Protein AF-H5THD5-F1 (afdb_monomer_lite)

Organism: Gordonia otitidis (strain DSM 44809 / CCUG 52243 / JCM 12355 / NBRC 100426 / IFM 10032) (NCBI:txid1108044)

Foldseek 3Di:
DDDDDPPPDDPPVPQPQPQDPDDDPPDDQDDPFKHKGKGKDAQPQDPVNVVVVVVCCVVPVVWDFDDWDADPNNMIITMIMHTDDPPPPPDDDPDDDDPDDD

Sequence (102 aa):
MSVPGHHRLPQHHRTSARIGARYPRGWEVSSEDYESMLIKLPPDVTRVTASMRLSLEAEFGGWELSRVRLYSDGTRKVLLRRKKPPRRRGGDHLADGSAQAC

Structure (mmCIF, N/CA/C/O backbone):
data_AF-H5THD5-F1
#
_entry.id   AF-H5THD5-F1
#
loop_
_atom_site.group_PDB
_atom_site.id
_atom_site.type_symbol
_atom_site.label_atom_id
_atom_site.label_alt_id
_atom_site.label_comp_id
_atom_site.label_asym_id
_atom_site.label_entity_id
_atom_site.label_seq_id
_atom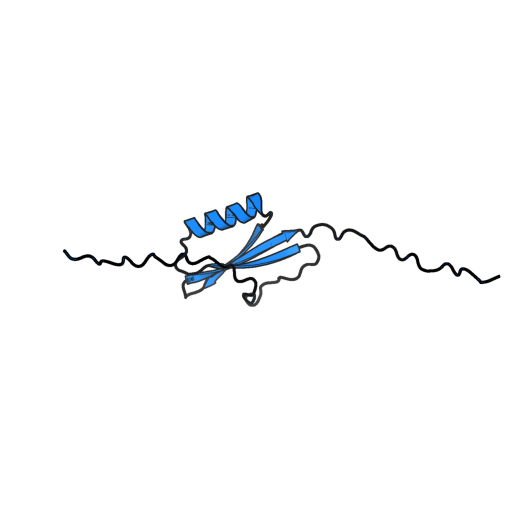_site.pdbx_PDB_ins_code
_atom_site.Cartn_x
_atom_site.Cartn_y
_atom_site.Cartn_z
_atom_site.occupancy
_atom_site.B_iso_or_equiv
_atom_site.auth_seq_id
_atom_site.auth_comp_id
_atom_site.auth_asym_id
_atom_site.auth_atom_id
_atom_site.pdbx_PDB_model_num
ATOM 1 N N . MET A 1 1 ? 7.578 -18.927 46.216 1.00 45.84 1 MET A N 1
ATOM 2 C CA . MET A 1 1 ? 8.430 -18.673 45.035 1.00 45.84 1 MET A CA 1
ATOM 3 C C . MET A 1 1 ? 7.639 -19.098 43.801 1.00 45.84 1 MET A C 1
ATOM 5 O O . MET A 1 1 ? 7.639 -20.277 43.484 1.00 45.84 1 MET A O 1
ATOM 9 N N . SER A 1 2 ? 6.885 -18.195 43.167 1.00 45.25 2 SER A N 1
ATOM 10 C CA . SER A 1 2 ? 6.088 -18.522 41.972 1.00 45.25 2 SER A CA 1
ATOM 11 C C . SER A 1 2 ? 6.265 -17.438 40.918 1.00 45.25 2 SER A C 1
ATOM 13 O O . SER A 1 2 ? 5.753 -16.334 41.055 1.00 45.25 2 SER A O 1
ATOM 15 N N . VAL A 1 3 ? 6.984 -17.781 39.859 1.00 67.12 3 VAL A N 1
ATOM 16 C CA . VAL A 1 3 ? 6.717 -17.282 38.504 1.00 67.12 3 VAL A CA 1
ATOM 17 C C . VAL A 1 3 ? 5.900 -18.394 37.839 1.00 67.12 3 VAL A C 1
ATOM 19 O O . VAL A 1 3 ? 6.255 -19.556 38.055 1.00 67.12 3 VAL A O 1
ATOM 22 N N . PRO A 1 4 ? 4.814 -18.108 3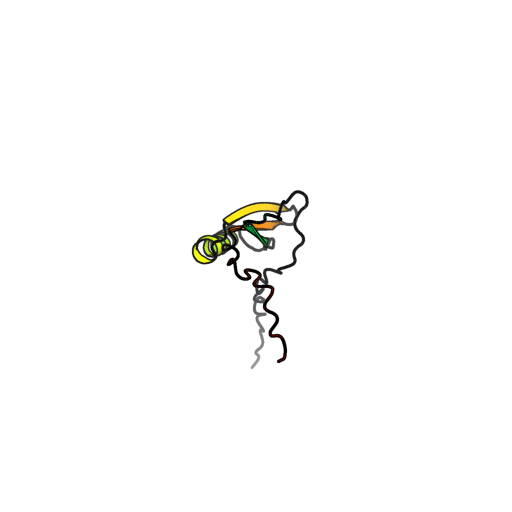7.090 1.00 52.31 4 PRO A N 1
ATOM 23 C CA . PRO A 1 4 ? 4.993 -17.517 35.763 1.00 52.31 4 PRO A CA 1
ATOM 24 C C . PRO A 1 4 ? 3.806 -16.678 35.238 1.00 52.31 4 PRO A C 1
ATOM 26 O O . PRO A 1 4 ? 2.649 -17.086 35.255 1.00 52.31 4 PRO A O 1
ATOM 29 N N . GLY A 1 5 ? 4.114 -15.539 34.626 1.00 54.12 5 GLY A N 1
ATOM 30 C CA . GLY A 1 5 ? 3.234 -14.897 33.653 1.00 54.12 5 GLY A CA 1
ATOM 31 C C . GLY A 1 5 ? 3.949 -14.879 32.313 1.00 54.12 5 GLY A C 1
ATOM 32 O O . GLY A 1 5 ? 4.696 -13.944 32.038 1.00 54.12 5 GLY A O 1
ATOM 33 N N . HIS A 1 6 ? 3.763 -15.910 31.485 1.00 52.56 6 HIS A N 1
ATOM 34 C CA . HIS A 1 6 ? 4.193 -15.855 30.089 1.00 52.56 6 HIS A CA 1
ATOM 35 C C . HIS A 1 6 ? 3.320 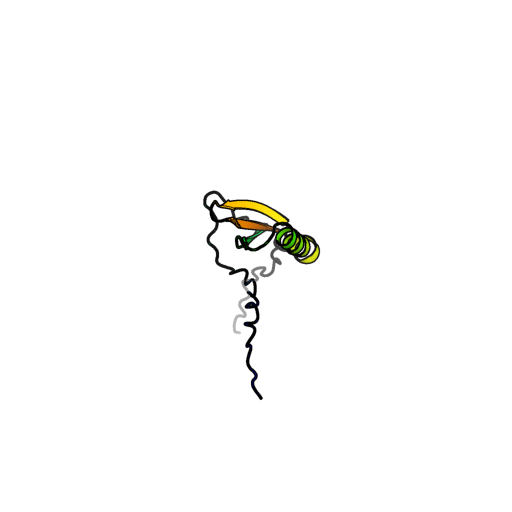-14.825 29.367 1.00 52.56 6 HIS A C 1
ATOM 37 O O . HIS A 1 6 ? 2.251 -15.148 28.848 1.00 52.56 6 HIS A O 1
ATOM 43 N N . HIS A 1 7 ? 3.773 -13.572 29.343 1.00 54.75 7 HIS A N 1
ATOM 44 C CA . HIS A 1 7 ? 3.300 -12.602 28.369 1.00 54.75 7 HIS A CA 1
ATOM 45 C C . HIS A 1 7 ? 3.566 -13.197 26.984 1.00 54.75 7 HIS A C 1
ATOM 47 O O . HIS A 1 7 ? 4.714 -13.313 26.551 1.00 54.75 7 HIS A O 1
ATOM 53 N N . ARG A 1 8 ? 2.493 -13.629 26.306 1.00 55.94 8 ARG A N 1
ATOM 54 C CA . ARG A 1 8 ? 2.527 -13.932 24.876 1.00 55.94 8 ARG A CA 1
ATOM 55 C C . ARG A 1 8 ? 3.057 -12.689 24.183 1.00 55.94 8 ARG A C 1
ATOM 57 O O . ARG A 1 8 ? 2.368 -11.673 24.124 1.00 55.94 8 ARG A O 1
ATOM 64 N N . LEU A 1 9 ? 4.272 -12.791 23.662 1.00 53.94 9 LEU A N 1
ATOM 65 C CA . LEU A 1 9 ? 4.783 -11.834 22.700 1.00 53.94 9 LEU A CA 1
ATOM 66 C C . LEU A 1 9 ? 3.736 -11.713 21.581 1.00 53.94 9 LEU A C 1
ATOM 68 O O . LEU A 1 9 ? 3.301 -12.752 21.063 1.00 53.94 9 LEU A O 1
ATOM 72 N N . PRO A 1 10 ? 3.291 -10.497 21.218 1.00 55.56 10 PRO A N 1
ATOM 73 C CA . PRO A 1 10 ? 2.505 -10.324 20.013 1.00 55.56 10 PRO A CA 1
ATOM 74 C C . PRO A 1 10 ? 3.345 -10.895 18.879 1.00 55.56 10 PRO A C 1
ATOM 76 O O . PRO A 1 10 ? 4.510 -10.532 18.701 1.00 55.56 10 PRO A O 1
ATOM 79 N N . GLN A 1 11 ? 2.774 -11.872 18.179 1.00 57.44 11 GLN A N 1
ATOM 80 C CA . GLN A 1 11 ? 3.409 -12.470 17.021 1.00 57.44 11 GLN A CA 1
ATOM 81 C C . GLN A 1 11 ? 3.823 -11.315 16.119 1.00 57.44 11 GLN A C 1
ATOM 83 O O . GLN A 1 11 ? 2.983 -10.539 15.670 1.00 57.44 11 GLN A O 1
ATOM 88 N N . HIS A 1 12 ? 5.125 -11.159 15.889 1.00 46.41 12 HIS A N 1
ATOM 89 C CA . HIS A 1 12 ? 5.599 -10.306 14.819 1.00 46.41 12 HIS A CA 1
ATOM 90 C C . HIS A 1 12 ? 5.040 -10.916 13.542 1.00 46.41 12 HIS A C 1
ATOM 92 O O . HIS A 1 12 ? 5.599 -11.861 12.984 1.00 46.41 12 HIS A O 1
ATOM 98 N N . HIS A 1 13 ? 3.888 -10.400 13.118 1.00 50.81 13 HIS A N 1
ATOM 99 C CA . HIS A 1 13 ? 3.310 -10.635 11.817 1.00 50.81 13 HIS A CA 1
ATOM 100 C C . HIS A 1 13 ? 4.308 -10.049 10.830 1.00 50.81 13 HIS A C 1
ATOM 102 O O . HIS A 1 13 ? 4.198 -8.895 10.409 1.00 50.81 13 HIS A O 1
ATOM 108 N N . ARG A 1 14 ? 5.334 -10.843 10.501 1.00 46.50 14 ARG A N 1
ATOM 109 C CA . ARG A 1 14 ? 6.179 -10.644 9.336 1.00 46.50 14 ARG A CA 1
ATOM 110 C C . ARG A 1 14 ? 5.185 -10.353 8.234 1.00 46.50 14 ARG A C 1
ATOM 112 O O . ARG A 1 14 ? 4.378 -11.215 7.885 1.00 46.50 14 ARG A O 1
ATOM 119 N N . THR A 1 15 ? 5.146 -9.100 7.789 1.00 50.19 15 THR A N 1
ATOM 120 C CA . THR A 1 15 ? 4.233 -8.684 6.737 1.00 50.19 15 THR A CA 1
ATOM 121 C C . THR A 1 15 ? 4.850 -9.248 5.476 1.00 50.19 15 THR A C 1
ATOM 123 O O . THR A 1 15 ? 5.529 -8.564 4.726 1.00 50.19 15 THR A O 1
ATOM 126 N N . SER A 1 16 ? 4.719 -10.560 5.304 1.00 49.62 16 SER A N 1
ATOM 127 C CA . SER A 1 16 ? 4.962 -11.211 4.044 1.00 49.62 16 SER A CA 1
ATOM 128 C C . SER A 1 16 ? 3.933 -10.589 3.121 1.00 49.62 16 SER A C 1
ATOM 130 O O . SER A 1 16 ? 2.760 -10.975 3.139 1.00 49.62 16 SER A O 1
ATOM 132 N N . ALA A 1 17 ? 4.363 -9.572 2.376 1.00 50.47 17 ALA A N 1
ATOM 133 C CA . ALA A 1 17 ? 3.820 -9.275 1.073 1.00 50.47 17 ALA A CA 1
ATOM 134 C C . ALA A 1 17 ? 3.839 -10.617 0.343 1.00 50.47 17 ALA A C 1
ATOM 136 O O . ALA A 1 17 ? 4.876 -11.066 -0.136 1.00 50.47 17 ALA A O 1
ATOM 137 N N . ARG A 1 18 ? 2.732 -11.362 0.423 1.00 52.56 18 ARG A N 1
ATOM 138 C CA . ARG A 1 18 ? 2.602 -12.627 -0.284 1.00 52.56 18 ARG A CA 1
ATOM 139 C C . ARG A 1 18 ? 2.536 -12.238 -1.748 1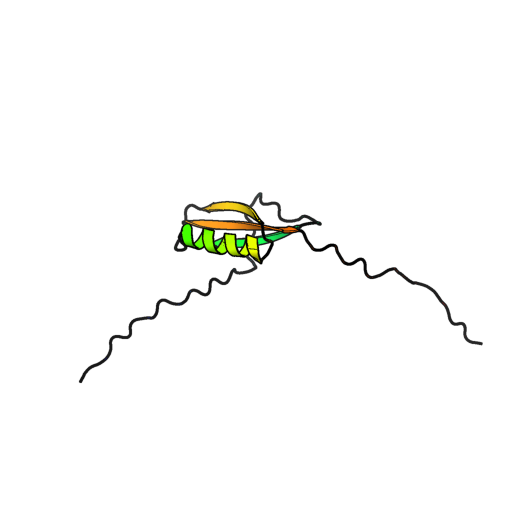.00 52.56 18 ARG A C 1
ATOM 141 O O . ARG A 1 18 ? 1.466 -11.895 -2.251 1.00 52.56 18 ARG A O 1
ATOM 148 N N . ILE A 1 19 ? 3.700 -12.212 -2.383 1.00 47.91 19 ILE A N 1
ATOM 149 C CA . ILE A 1 19 ? 3.861 -12.167 -3.827 1.00 47.91 19 ILE A CA 1
ATOM 150 C C . ILE A 1 19 ? 3.024 -13.349 -4.344 1.00 47.91 19 ILE A C 1
ATOM 152 O O . ILE A 1 19 ? 3.374 -14.500 -4.110 1.00 47.91 19 ILE A O 1
ATOM 156 N N . GLY A 1 20 ? 1.824 -13.071 -4.868 1.00 49.00 20 GLY A N 1
ATOM 157 C CA . GLY A 1 20 ? 0.824 -14.100 -5.204 1.00 49.00 20 GLY A CA 1
ATOM 158 C C . GLY A 1 20 ? -0.643 -13.748 -4.921 1.00 49.00 20 GLY A C 1
ATOM 159 O O . GLY A 1 20 ? -1.533 -14.543 -5.224 1.00 49.00 20 GLY A O 1
ATOM 160 N N . ALA A 1 21 ? -0.958 -12.574 -4.361 1.00 62.16 21 ALA A N 1
ATOM 161 C CA . ALA A 1 21 ? -2.350 -12.131 -4.298 1.00 62.16 21 ALA A CA 1
ATOM 162 C C . ALA A 1 21 ? -2.927 -11.960 -5.722 1.00 62.16 21 ALA A C 1
ATOM 164 O O . ALA A 1 21 ? -2.341 -11.291 -6.570 1.00 62.16 21 ALA A O 1
ATOM 165 N N . ARG A 1 22 ? -4.102 -12.547 -5.995 1.00 78.31 22 ARG A N 1
ATOM 166 C CA . ARG A 1 22 ? -4.799 -12.352 -7.277 1.00 78.31 22 ARG A CA 1
ATOM 167 C C . ARG A 1 22 ? -5.213 -10.885 -7.423 1.00 78.31 22 ARG A C 1
ATOM 169 O O . ARG A 1 22 ? -5.864 -10.327 -6.521 1.00 78.31 22 ARG A O 1
ATOM 176 N N . TYR A 1 23 ? -4.890 -10.297 -8.570 1.00 85.62 23 TYR A N 1
ATOM 177 C CA . TYR A 1 23 ? -5.336 -8.961 -8.946 1.00 85.62 23 TYR A CA 1
ATOM 178 C C . TYR A 1 23 ? -6.868 -8.852 -8.907 1.00 85.62 23 TYR A C 1
ATOM 180 O O . TYR A 1 23 ? -7.571 -9.773 -9.336 1.00 85.62 23 TYR A O 1
ATOM 188 N N . PRO A 1 24 ? -7.417 -7.767 -8.334 1.00 87.25 24 PRO A N 1
ATOM 189 C CA . PRO A 1 24 ? -8.836 -7.461 -8.436 1.00 87.25 24 PRO A CA 1
ATOM 190 C C . PRO A 1 24 ? -9.296 -7.386 -9.891 1.00 87.25 24 PRO A C 1
ATOM 192 O O . PRO A 1 24 ? -8.557 -6.953 -10.771 1.00 87.25 24 PRO A O 1
ATOM 195 N N . ARG A 1 25 ? -10.559 -7.743 -10.135 1.00 85.25 25 ARG A N 1
ATOM 196 C CA . ARG A 1 25 ? -11.170 -7.554 -11.455 1.00 85.25 25 ARG A CA 1
ATOM 197 C C . ARG A 1 25 ? -11.132 -6.073 -11.857 1.00 85.25 25 ARG A C 1
ATOM 199 O O . ARG A 1 25 ? -11.344 -5.194 -11.010 1.00 85.25 25 ARG A O 1
ATOM 206 N N . GLY A 1 26 ? -10.860 -5.835 -13.141 1.00 84.81 26 GLY A N 1
ATOM 207 C CA . GLY A 1 26 ? -10.722 -4.504 -13.740 1.00 84.81 26 GLY A CA 1
ATOM 208 C C . GLY A 1 26 ? -9.389 -3.809 -13.450 1.00 84.81 26 GLY A C 1
ATOM 209 O O . GLY A 1 26 ? -9.244 -2.626 -13.749 1.00 84.81 26 GLY A O 1
ATOM 210 N N . TRP A 1 27 ? -8.429 -4.491 -12.817 1.00 88.62 27 TRP A N 1
ATOM 211 C CA . TRP A 1 27 ? -7.066 -3.981 -12.689 1.00 88.62 27 TRP A CA 1
ATOM 212 C C . TRP A 1 27 ? -6.251 -4.493 -13.863 1.00 88.62 27 TRP A C 1
ATOM 214 O O . TRP A 1 27 ? -6.082 -5.699 -14.021 1.00 88.62 27 TRP A O 1
ATOM 224 N N . GLU A 1 28 ? -5.793 -3.563 -14.689 1.00 76.94 28 GLU A N 1
ATOM 225 C CA . GLU A 1 28 ? -4.878 -3.844 -15.781 1.00 76.94 28 GLU A CA 1
ATOM 226 C C . GLU A 1 28 ? -3.452 -3.798 -15.233 1.00 76.94 28 GLU A C 1
ATOM 228 O O . GLU A 1 28 ? -3.069 -2.869 -14.524 1.00 76.94 28 GLU A O 1
ATOM 233 N N . VAL A 1 29 ? -2.724 -4.881 -15.467 1.00 81.12 29 VAL A N 1
ATOM 234 C CA . VAL A 1 29 ? -1.459 -5.216 -14.789 1.00 81.12 29 VAL A CA 1
ATOM 235 C C . VAL A 1 29 ? -0.362 -5.494 -15.819 1.00 81.12 29 VAL A C 1
ATOM 237 O O . VAL A 1 29 ? 0.824 -5.462 -15.512 1.00 81.12 29 VAL A O 1
ATOM 240 N N . SER A 1 30 ? -0.758 -5.769 -17.062 1.00 71.25 30 SER A N 1
ATOM 241 C CA . SER A 1 30 ? 0.152 -6.123 -18.138 1.00 71.25 30 SER A CA 1
ATOM 242 C C . SER A 1 30 ? 0.481 -4.882 -18.952 1.00 71.25 30 SER A C 1
ATOM 244 O O . SER A 1 30 ? -0.331 -4.417 -19.744 1.00 71.25 30 SER A O 1
ATOM 246 N N . SER A 1 31 ? 1.685 -4.356 -18.766 1.00 79.38 31 SER A N 1
ATOM 247 C CA . SER A 1 31 ? 2.285 -3.390 -19.683 1.00 79.38 31 SER A CA 1
ATOM 248 C C . SER A 1 31 ? 3.715 -3.828 -19.977 1.00 79.38 31 SER A C 1
ATOM 250 O O . SER A 1 31 ? 4.419 -4.331 -19.095 1.00 79.38 31 SER A O 1
ATOM 252 N N . GLU A 1 32 ? 4.157 -3.670 -21.221 1.00 82.56 32 GLU A N 1
ATOM 253 C CA . GLU A 1 32 ? 5.502 -4.085 -21.630 1.00 82.56 32 GLU A CA 1
ATOM 254 C C . GLU A 1 32 ? 6.571 -3.254 -20.913 1.00 82.56 32 GLU A C 1
ATOM 256 O O . GLU A 1 32 ? 7.520 -3.824 -20.370 1.00 82.56 32 GLU A O 1
ATOM 261 N N . ASP A 1 33 ? 6.323 -1.953 -20.761 1.00 88.75 33 ASP A N 1
ATOM 262 C CA . ASP A 1 33 ? 7.253 -0.988 -20.168 1.00 88.75 33 ASP A CA 1
ATOM 263 C C . ASP A 1 33 ? 7.214 -0.904 -18.643 1.00 88.75 33 ASP A C 1
ATOM 265 O O . ASP A 1 33 ? 8.124 -0.338 -18.039 1.00 88.75 33 ASP A O 1
ATOM 269 N N . TYR A 1 34 ? 6.180 -1.450 -17.998 1.00 90.56 34 TYR A N 1
ATOM 270 C CA . TYR A 1 34 ? 5.991 -1.327 -16.553 1.00 90.56 34 TYR A CA 1
ATOM 271 C C . TYR A 1 34 ? 5.930 -2.688 -15.867 1.00 90.56 34 TYR A C 1
ATOM 273 O O . TYR A 1 34 ? 5.389 -3.668 -16.380 1.00 90.56 34 TYR A O 1
ATOM 281 N N . GLU A 1 35 ? 6.528 -2.749 -14.687 1.00 91.06 35 GLU A N 1
ATOM 282 C CA . GLU A 1 35 ? 6.371 -3.825 -13.723 1.00 91.06 35 GLU A CA 1
ATOM 283 C C . GLU A 1 35 ? 5.315 -3.413 -12.701 1.00 91.06 35 GLU A C 1
ATOM 285 O O . GLU A 1 35 ? 5.252 -2.254 -12.296 1.00 91.06 35 GLU A O 1
ATOM 290 N N . SER A 1 36 ? 4.492 -4.365 -12.275 1.00 91.62 36 SER A N 1
ATOM 291 C CA . SER A 1 36 ? 3.409 -4.138 -11.324 1.00 91.62 36 SER A CA 1
ATOM 292 C C . SER A 1 36 ? 3.479 -5.123 -10.163 1.00 91.62 36 SER A C 1
ATOM 294 O O . SER A 1 36 ? 3.660 -6.323 -10.379 1.00 91.62 36 SER A O 1
ATOM 296 N N . MET A 1 37 ? 3.246 -4.632 -8.949 1.00 91.31 37 MET A N 1
ATOM 297 C CA . MET A 1 37 ? 3.207 -5.431 -7.729 1.00 91.31 37 MET A CA 1
ATOM 298 C C . MET A 1 37 ? 1.897 -5.197 -6.979 1.00 91.31 37 MET A C 1
ATOM 300 O O . MET A 1 37 ? 1.473 -4.061 -6.771 1.00 91.31 37 MET A O 1
ATOM 304 N N . LEU A 1 38 ? 1.258 -6.280 -6.531 1.00 92.38 38 LEU A N 1
ATOM 305 C CA . LEU A 1 38 ? 0.083 -6.204 -5.669 1.00 92.38 38 LEU A CA 1
ATOM 306 C C . LEU A 1 38 ? 0.460 -6.379 -4.201 1.00 92.38 38 LEU A C 1
ATOM 308 O O . LEU A 1 38 ? 0.909 -7.449 -3.792 1.00 92.38 38 LEU A O 1
ATOM 312 N N . ILE A 1 39 ? 0.146 -5.374 -3.392 1.00 93.12 39 ILE A N 1
ATOM 313 C CA . ILE A 1 39 ? 0.233 -5.448 -1.936 1.00 93.12 39 ILE A CA 1
ATOM 314 C C . ILE A 1 39 ? -1.172 -5.628 -1.363 1.00 93.12 39 ILE A C 1
ATOM 316 O O . ILE A 1 39 ? -2.104 -4.895 -1.698 1.00 93.12 39 ILE A O 1
ATOM 320 N N . LYS A 1 40 ? -1.333 -6.609 -0.470 1.00 93.31 40 LYS A N 1
ATOM 321 C CA . LYS A 1 40 ? -2.527 -6.755 0.371 1.00 93.31 40 LYS A CA 1
ATOM 322 C C . LYS A 1 40 ? -2.203 -6.246 1.773 1.00 93.31 40 LYS A C 1
ATOM 324 O O . LYS A 1 40 ? -1.335 -6.802 2.439 1.00 93.31 40 LYS A O 1
ATOM 329 N N . LEU A 1 41 ? -2.930 -5.230 2.217 1.00 92.81 41 LEU A N 1
ATOM 330 C CA . LEU A 1 41 ? -2.868 -4.682 3.564 1.00 92.81 41 LEU A CA 1
ATOM 331 C C . LEU A 1 41 ? -4.037 -5.236 4.395 1.00 92.81 41 LEU A C 1
ATOM 333 O O . LEU A 1 41 ? -5.198 -5.054 4.010 1.00 92.81 41 LEU A O 1
ATOM 337 N N . PRO A 1 42 ? -3.747 -5.919 5.511 1.00 93.69 42 PRO A N 1
ATOM 338 C CA . PRO A 1 42 ? -4.748 -6.322 6.495 1.00 93.69 42 PRO A CA 1
ATOM 339 C C . PRO A 1 42 ? -5.524 -5.134 7.110 1.00 93.69 42 PRO A C 1
ATOM 341 O O . PRO A 1 42 ? -5.066 -3.987 7.022 1.00 93.69 42 PRO A O 1
ATOM 344 N N . PRO A 1 43 ? -6.700 -5.378 7.720 1.00 93.75 43 PRO A N 1
ATOM 345 C CA . PRO A 1 43 ? -7.508 -4.332 8.354 1.00 93.75 43 PRO A CA 1
ATOM 346 C C . PRO A 1 43 ? -6.852 -3.719 9.600 1.00 93.75 43 PRO A C 1
ATOM 348 O O . PRO A 1 43 ? -7.047 -2.536 9.858 1.00 93.75 43 PRO A O 1
ATOM 351 N N . ASP A 1 44 ? -6.032 -4.478 10.330 1.00 93.19 44 ASP A N 1
ATOM 352 C CA . ASP A 1 44 ? -5.306 -4.029 11.529 1.00 93.19 44 ASP A CA 1
ATOM 353 C C . ASP A 1 44 ? -4.167 -3.042 11.221 1.00 93.19 44 ASP A C 1
ATOM 355 O O . ASP A 1 44 ? -3.719 -2.295 12.093 1.00 93.19 44 ASP A O 1
ATOM 359 N N . VAL A 1 45 ? -3.713 -2.976 9.966 1.00 93.81 45 VAL A N 1
ATOM 360 C CA . VAL A 1 45 ? -2.682 -2.019 9.561 1.00 93.81 45 VAL A CA 1
ATOM 361 C C . VAL A 1 45 ? -3.289 -0.623 9.491 1.00 93.81 45 VAL A C 1
ATOM 363 O O . VAL A 1 45 ? -4.091 -0.315 8.610 1.00 93.81 45 VAL A O 1
ATOM 366 N N . THR A 1 46 ? -2.876 0.277 10.377 1.00 94.12 46 THR A N 1
ATOM 367 C CA . THR A 1 46 ? -3.391 1.653 10.358 1.00 94.12 46 THR A CA 1
ATOM 368 C C . THR A 1 46 ? -3.061 2.369 9.045 1.00 94.12 46 THR A C 1
ATOM 370 O O . THR A 1 46 ? -2.117 2.024 8.326 1.00 94.12 46 THR A O 1
ATOM 373 N N . ARG A 1 47 ? -3.831 3.413 8.722 1.00 91.88 47 ARG A N 1
ATOM 374 C CA . ARG A 1 47 ? -3.554 4.261 7.555 1.00 91.88 47 ARG A CA 1
ATOM 375 C C . ARG A 1 47 ? -2.158 4.886 7.623 1.00 91.88 47 ARG A C 1
ATOM 377 O O . ARG A 1 47 ? -1.473 4.883 6.613 1.00 91.88 47 ARG A O 1
ATOM 384 N N . VAL A 1 48 ? -1.729 5.357 8.796 1.00 96.38 48 VAL A N 1
ATOM 385 C CA . VAL A 1 48 ? -0.412 5.989 8.992 1.00 96.38 48 VAL A CA 1
ATOM 386 C C . VAL A 1 48 ? 0.716 4.999 8.705 1.00 96.38 48 VAL A C 1
ATOM 388 O O . VAL A 1 48 ? 1.604 5.291 7.909 1.00 96.38 48 VAL A O 1
ATOM 391 N N . THR A 1 49 ? 0.647 3.795 9.281 1.00 95.12 49 THR A N 1
ATOM 392 C CA . THR A 1 49 ? 1.649 2.746 9.045 1.00 95.12 49 THR A CA 1
ATOM 393 C C . THR A 1 49 ? 1.680 2.313 7.581 1.00 95.12 49 THR A C 1
ATOM 395 O O . THR A 1 49 ? 2.757 2.125 7.019 1.00 95.12 49 THR A O 1
ATOM 398 N N . ALA A 1 50 ? 0.510 2.165 6.949 1.00 94.88 50 ALA A N 1
ATOM 399 C CA . ALA A 1 50 ? 0.423 1.852 5.527 1.00 94.88 50 ALA A CA 1
ATOM 400 C C . ALA A 1 50 ? 1.073 2.946 4.672 1.00 94.88 50 ALA A C 1
ATOM 402 O O . ALA A 1 50 ? 1.916 2.627 3.840 1.00 94.88 50 ALA A O 1
ATOM 403 N N . SER A 1 51 ? 0.720 4.215 4.903 1.00 94.81 51 SER A N 1
ATOM 404 C CA . SER A 1 51 ? 1.283 5.355 4.176 1.00 94.81 51 SER A CA 1
ATOM 405 C C . SER A 1 51 ? 2.799 5.402 4.300 1.00 94.81 51 SER A C 1
ATOM 407 O O . SER A 1 51 ? 3.474 5.455 3.285 1.00 94.81 51 SER A O 1
ATOM 409 N N . MET A 1 52 ? 3.337 5.291 5.517 1.00 96.38 52 MET A N 1
ATOM 410 C CA . MET A 1 52 ? 4.783 5.320 5.739 1.00 96.38 52 MET A CA 1
ATOM 411 C C . MET A 1 52 ? 5.504 4.213 4.960 1.00 96.38 52 MET A C 1
ATOM 413 O O . MET A 1 52 ? 6.474 4.488 4.263 1.00 96.38 52 MET A O 1
ATOM 417 N N . ARG A 1 53 ? 5.008 2.968 5.025 1.00 93.56 53 ARG A N 1
ATOM 418 C CA . ARG A 1 53 ? 5.605 1.838 4.290 1.00 93.56 53 ARG A CA 1
ATOM 419 C C . ARG A 1 53 ? 5.554 2.053 2.779 1.00 93.56 53 ARG A C 1
ATOM 421 O O . ARG A 1 53 ? 6.546 1.826 2.104 1.00 93.56 53 ARG A O 1
ATOM 428 N N . LEU A 1 54 ? 4.413 2.502 2.259 1.00 95.38 54 LEU A N 1
ATOM 429 C CA . LEU A 1 54 ? 4.230 2.743 0.828 1.00 95.38 54 LEU A CA 1
ATOM 430 C C . LEU A 1 54 ? 5.088 3.910 0.321 1.00 95.38 54 LEU A C 1
ATOM 432 O O . LEU A 1 54 ? 5.609 3.824 -0.783 1.00 95.38 54 LEU A O 1
ATOM 436 N N . SER A 1 55 ? 5.270 4.963 1.123 1.00 95.38 55 SER A N 1
ATOM 437 C CA . SER A 1 55 ? 6.184 6.061 0.799 1.00 95.38 55 SER A CA 1
ATOM 438 C C . SER A 1 55 ? 7.625 5.574 0.707 1.00 95.38 55 SER A C 1
ATOM 440 O O . SER A 1 55 ? 8.296 5.885 -0.261 1.00 95.38 55 SER A O 1
ATOM 442 N N . LEU A 1 56 ? 8.095 4.752 1.649 1.00 95.75 56 LEU A N 1
ATOM 443 C CA . LEU A 1 56 ? 9.457 4.207 1.582 1.00 95.75 56 LEU A CA 1
ATOM 444 C C . LEU A 1 56 ? 9.693 3.378 0.311 1.00 95.75 56 LEU A C 1
ATOM 446 O O . LEU A 1 56 ? 10.715 3.545 -0.348 1.00 95.75 56 LEU A O 1
ATOM 450 N N . GLU A 1 57 ? 8.740 2.521 -0.059 1.00 93.94 57 GLU A N 1
ATOM 451 C CA . GLU A 1 57 ? 8.805 1.770 -1.322 1.00 93.94 57 GLU A CA 1
ATOM 452 C C . GLU A 1 57 ? 8.841 2.696 -2.542 1.00 93.94 57 GLU A C 1
ATOM 454 O O . GLU A 1 57 ? 9.464 2.365 -3.552 1.00 93.94 57 GLU A O 1
ATOM 459 N N . ALA A 1 58 ? 8.200 3.861 -2.450 1.00 94.19 58 ALA A N 1
ATOM 460 C CA . ALA A 1 58 ? 8.197 4.823 -3.533 1.00 94.19 58 ALA A CA 1
ATOM 461 C C . ALA A 1 58 ? 9.513 5.574 -3.677 1.00 94.19 58 ALA A C 1
ATOM 463 O O . ALA A 1 58 ? 10.106 5.567 -4.755 1.00 94.19 58 ALA A O 1
ATOM 464 N N . GLU A 1 59 ? 10.001 6.137 -2.577 1.00 94.62 59 GLU A N 1
ATOM 465 C CA . GLU A 1 59 ? 11.234 6.919 -2.570 1.00 94.62 59 GLU A CA 1
ATOM 466 C C . GLU A 1 59 ? 12.465 6.047 -2.852 1.00 94.62 59 GLU A C 1
ATOM 468 O O . GLU A 1 59 ? 13.360 6.442 -3.596 1.00 94.62 59 GLU A O 1
ATOM 473 N N . PHE A 1 60 ? 12.517 4.841 -2.275 1.00 94.94 60 PHE A N 1
ATOM 474 C CA . PHE A 1 60 ? 13.722 4.005 -2.299 1.00 94.94 60 PHE A CA 1
ATOM 475 C C . PHE A 1 60 ? 13.598 2.758 -3.181 1.00 94.94 60 PHE A C 1
ATOM 477 O O . PHE A 1 60 ? 14.605 2.247 -3.666 1.00 94.94 60 PHE A O 1
ATOM 484 N N . GLY A 1 61 ? 12.384 2.255 -3.409 1.00 90.62 61 GLY A N 1
ATOM 485 C CA . GLY A 1 61 ? 12.131 1.093 -4.272 1.00 90.62 61 GLY A CA 1
ATOM 486 C C . GLY A 1 61 ? 11.797 1.454 -5.724 1.00 90.62 61 GLY A C 1
ATOM 487 O O . GLY A 1 61 ? 11.722 0.561 -6.577 1.00 90.62 61 GLY A O 1
ATOM 488 N N . GLY A 1 62 ? 11.598 2.747 -6.008 1.00 94.00 62 GLY A N 1
ATOM 489 C CA . GLY A 1 62 ? 11.188 3.256 -7.317 1.00 94.00 62 GLY A CA 1
ATOM 490 C C . GLY A 1 62 ? 9.761 2.861 -7.701 1.00 94.00 62 GLY A C 1
ATOM 491 O O . GLY A 1 62 ? 9.439 2.810 -8.888 1.00 94.00 62 GLY A O 1
ATOM 492 N N . TRP A 1 63 ? 8.926 2.510 -6.720 1.00 95.69 63 TRP A N 1
ATOM 493 C CA . TRP A 1 63 ? 7.536 2.124 -6.938 1.00 95.69 63 TRP A CA 1
ATOM 494 C C . TRP A 1 63 ? 6.589 3.318 -6.859 1.00 95.69 63 TRP A C 1
ATOM 496 O O . TRP A 1 63 ? 6.652 4.152 -5.979 1.00 95.69 63 TRP A O 1
ATOM 506 N N . GLU A 1 64 ? 5.589 3.364 -7.714 1.00 95.19 64 GLU A N 1
ATOM 507 C CA . GLU A 1 64 ? 4.546 4.379 -7.657 1.00 95.19 64 GLU A CA 1
ATOM 508 C C . GLU A 1 64 ? 3.216 3.731 -7.300 1.00 95.19 64 GLU A C 1
ATOM 510 O O . GLU A 1 64 ? 2.873 2.657 -7.806 1.00 95.19 64 GLU A O 1
ATOM 515 N N . LEU A 1 65 ? 2.418 4.397 -6.464 1.00 95.25 65 LEU A N 1
ATOM 516 C CA . LEU A 1 65 ? 1.052 3.961 -6.190 1.00 95.25 65 LEU A CA 1
ATOM 517 C C . LEU A 1 65 ? 0.201 4.179 -7.443 1.00 95.25 65 LEU A C 1
ATOM 519 O O . LEU A 1 65 ? -0.041 5.307 -7.857 1.00 95.25 65 LEU A O 1
ATOM 523 N N . SER A 1 66 ? -0.293 3.091 -8.027 1.00 94.19 66 SER A N 1
ATOM 524 C CA . SER A 1 66 ? -1.138 3.138 -9.220 1.00 94.19 66 SER A CA 1
ATOM 525 C C . SER A 1 66 ? -2.624 3.108 -8.876 1.00 94.19 66 SER A C 1
ATOM 527 O O . SER A 1 66 ? -3.404 3.893 -9.411 1.00 94.19 66 SER A O 1
ATOM 529 N N . ARG A 1 67 ? -3.045 2.185 -8.000 1.00 93.69 67 ARG A N 1
ATOM 530 C CA . ARG A 1 67 ? -4.457 2.014 -7.616 1.00 93.69 67 ARG A CA 1
ATOM 531 C C . ARG A 1 67 ? -4.585 1.516 -6.187 1.00 93.69 67 ARG A C 1
ATOM 533 O O . ARG A 1 67 ? -3.788 0.701 -5.732 1.00 93.69 67 ARG A O 1
ATOM 540 N N . VAL A 1 68 ? -5.646 1.936 -5.504 1.00 94.50 68 VAL A N 1
ATOM 541 C CA . VAL A 1 68 ? -6.002 1.451 -4.166 1.00 94.50 68 VAL A CA 1
ATOM 542 C C . VAL A 1 68 ? -7.472 1.052 -4.157 1.00 94.50 68 VAL A C 1
ATOM 544 O O . VAL A 1 68 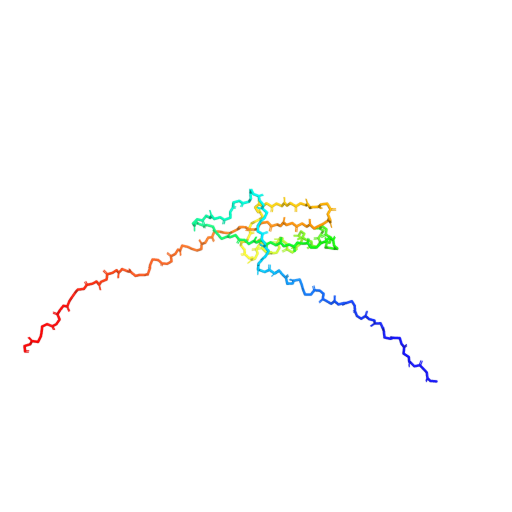? -8.318 1.761 -4.695 1.00 94.50 68 VAL A O 1
ATOM 547 N N . ARG A 1 69 ? -7.790 -0.086 -3.539 1.00 94.88 69 ARG A N 1
ATOM 548 C CA . ARG A 1 69 ? -9.169 -0.502 -3.258 1.00 94.88 69 ARG A CA 1
ATOM 549 C C . ARG A 1 69 ? -9.279 -0.939 -1.807 1.00 94.88 69 ARG A C 1
ATOM 551 O O . ARG A 1 69 ? -8.565 -1.848 -1.387 1.00 94.88 69 ARG A O 1
ATOM 558 N N . LEU A 1 70 ? -10.176 -0.293 -1.074 1.00 94.44 70 LEU A N 1
ATOM 559 C CA . LEU A 1 70 ? -10.633 -0.714 0.246 1.00 94.44 70 LEU A CA 1
ATOM 560 C C . LEU A 1 70 ? -11.821 -1.667 0.074 1.00 94.44 70 LEU A C 1
ATOM 562 O O . LEU A 1 70 ? -12.688 -1.431 -0.765 1.00 94.44 70 LEU A O 1
ATOM 566 N N . TYR A 1 71 ? -11.832 -2.743 0.848 1.00 94.12 71 TYR A N 1
ATOM 567 C CA . TYR A 1 71 ? -12.918 -3.712 0.916 1.00 94.12 71 TYR A CA 1
ATOM 568 C C . TYR A 1 71 ? -13.695 -3.550 2.228 1.00 94.12 71 TYR A C 1
ATOM 570 O O . TYR A 1 71 ? -13.195 -2.965 3.188 1.00 94.12 71 TYR A O 1
ATOM 578 N N . SER A 1 72 ? -14.923 -4.073 2.268 1.00 96.12 72 SER A N 1
ATOM 579 C CA . SER A 1 72 ? -15.810 -4.005 3.439 1.00 96.12 72 SER A CA 1
ATOM 580 C C . SER A 1 72 ? -15.271 -4.751 4.663 1.00 96.12 72 SER A C 1
ATOM 582 O O . SER A 1 72 ? -15.583 -4.375 5.785 1.00 96.12 72 SER A O 1
ATOM 584 N N . ASP A 1 73 ? -14.417 -5.757 4.458 1.00 92.56 73 ASP A N 1
ATOM 585 C CA . ASP A 1 73 ? -13.684 -6.466 5.517 1.00 92.56 73 ASP A CA 1
ATOM 586 C C . ASP A 1 73 ? -12.500 -5.651 6.086 1.00 92.56 73 ASP A C 1
ATOM 588 O O . ASP A 1 73 ? -11.712 -6.155 6.885 1.00 92.56 73 ASP A O 1
ATOM 592 N N . GLY A 1 74 ? -12.335 -4.402 5.637 1.00 91.94 74 GLY A N 1
ATOM 593 C CA . GLY A 1 74 ? -11.254 -3.497 6.021 1.00 91.94 74 GLY A CA 1
ATOM 594 C C . GLY A 1 74 ? -9.915 -3.795 5.341 1.00 91.94 74 GLY A C 1
ATOM 595 O O . GLY A 1 74 ? -8.954 -3.031 5.497 1.00 91.94 74 GLY A O 1
ATOM 596 N N . THR A 1 75 ? -9.818 -4.865 4.545 1.00 93.62 75 THR A N 1
ATOM 597 C CA . THR A 1 75 ? -8.606 -5.130 3.773 1.00 93.62 75 THR A CA 1
ATOM 598 C C . THR A 1 75 ? -8.448 -4.092 2.672 1.00 93.62 75 THR A C 1
ATOM 600 O O . THR A 1 75 ? -9.409 -3.628 2.056 1.00 93.62 75 THR A O 1
ATOM 603 N N . ARG A 1 76 ? -7.202 -3.714 2.391 1.00 94.94 76 ARG A N 1
ATOM 604 C CA . ARG A 1 76 ? -6.871 -2.877 1.236 1.00 94.94 76 ARG A CA 1
ATOM 605 C C . ARG A 1 76 ? -5.995 -3.659 0.286 1.00 94.94 76 ARG A C 1
ATOM 607 O O . ARG A 1 76 ? -5.075 -4.360 0.699 1.00 94.94 76 ARG A O 1
ATOM 614 N N . LYS A 1 77 ? -6.264 -3.519 -1.003 1.00 94.94 77 LYS A N 1
ATOM 615 C CA . LYS A 1 77 ? -5.327 -3.907 -2.052 1.00 94.94 77 LYS A CA 1
ATOM 616 C C . LYS A 1 77 ? -4.737 -2.644 -2.652 1.00 94.94 77 LYS A C 1
ATOM 618 O O . LYS A 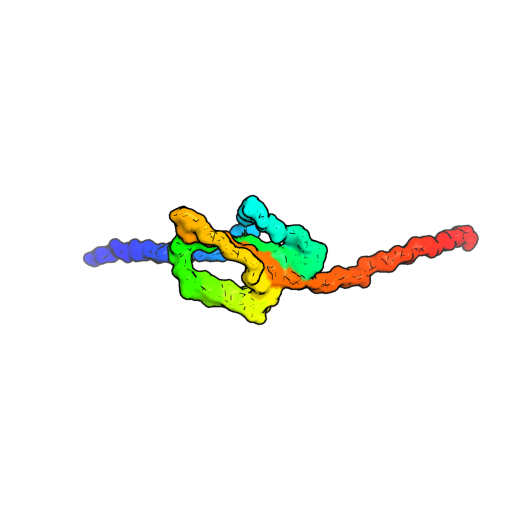1 77 ? -5.471 -1.692 -2.914 1.00 94.94 77 LYS A O 1
ATOM 623 N N . VAL A 1 78 ? -3.429 -2.652 -2.856 1.00 95.00 78 VAL A N 1
ATOM 624 C CA . VAL A 1 78 ? -2.664 -1.544 -3.425 1.00 95.00 78 VAL A CA 1
ATOM 625 C C . VAL A 1 78 ? -1.868 -2.087 -4.600 1.00 95.00 78 VAL A C 1
ATOM 627 O O . VAL A 1 78 ? -1.102 -3.035 -4.440 1.00 95.00 78 VAL A O 1
ATOM 630 N N . LEU A 1 79 ? -2.093 -1.519 -5.779 1.00 93.81 79 LEU A N 1
ATOM 631 C CA . LEU A 1 79 ? -1.286 -1.768 -6.961 1.00 93.81 79 LEU A CA 1
ATOM 632 C C . LEU A 1 79 ? -0.151 -0.756 -6.979 1.00 93.81 79 LEU A C 1
ATOM 634 O O . LEU A 1 79 ? -0.406 0.448 -7.049 1.00 93.81 79 LEU A O 1
ATOM 638 N N . LEU A 1 80 ? 1.072 -1.257 -6.941 1.00 94.06 80 LEU A N 1
ATOM 639 C CA . LEU A 1 80 ? 2.268 -0.485 -7.219 1.00 94.06 80 LEU A CA 1
ATOM 640 C C . LEU A 1 80 ? 2.721 -0.748 -8.653 1.00 94.06 80 LEU A C 1
ATOM 642 O O . LEU A 1 80 ? 2.546 -1.859 -9.157 1.00 94.06 80 LEU A O 1
ATOM 646 N N . ARG A 1 81 ? 3.303 0.260 -9.303 1.00 93.50 81 ARG A N 1
ATOM 647 C CA . ARG A 1 81 ? 3.926 0.135 -10.625 1.00 93.50 81 ARG A CA 1
ATOM 648 C C . ARG A 1 81 ? 5.309 0.776 -10.640 1.00 93.50 81 ARG A C 1
ATOM 650 O O . ARG A 1 81 ? 5.521 1.751 -9.937 1.00 93.50 81 ARG A O 1
ATOM 657 N N . ARG A 1 82 ? 6.220 0.289 -11.469 1.00 94.12 82 ARG A N 1
ATOM 658 C CA . ARG A 1 82 ? 7.493 0.959 -11.770 1.00 94.12 82 ARG A CA 1
ATOM 659 C C . ARG A 1 82 ? 7.884 0.704 -13.212 1.00 94.12 82 ARG A C 1
ATOM 661 O O . ARG A 1 82 ? 7.457 -0.292 -13.791 1.00 94.12 82 ARG A O 1
ATOM 668 N N . LYS A 1 83 ? 8.683 1.581 -13.812 1.00 92.31 83 LYS A N 1
ATOM 669 C CA . LYS A 1 83 ? 9.188 1.353 -15.171 1.00 92.31 83 LYS A CA 1
ATOM 670 C C . LYS A 1 83 ? 10.179 0.186 -15.151 1.00 92.31 83 LYS A C 1
ATOM 672 O O . LYS A 1 83 ? 11.055 0.136 -14.289 1.00 92.31 83 LYS A O 1
ATOM 677 N N . LYS A 1 84 ? 10.052 -0.753 -16.088 1.00 89.75 84 LYS A N 1
ATOM 678 C CA . LYS A 1 84 ? 11.065 -1.792 -16.275 1.00 89.75 84 LYS A CA 1
ATOM 679 C C . LYS A 1 84 ? 12.352 -1.126 -16.752 1.00 89.75 84 LYS A C 1
ATOM 681 O O . LYS A 1 84 ? 12.292 -0.207 -17.576 1.00 89.75 84 LYS A O 1
ATOM 686 N N . PRO A 1 85 ? 13.522 -1.581 -16.281 1.00 84.06 85 PRO A N 1
ATOM 687 C CA . PRO A 1 85 ? 14.756 -1.193 -16.936 1.00 84.06 85 PRO A CA 1
ATOM 688 C C . PRO A 1 85 ? 14.646 -1.581 -18.417 1.00 84.06 85 PRO A C 1
ATOM 690 O O . PRO A 1 85 ? 14.011 -2.599 -18.728 1.00 84.06 85 PRO A O 1
ATOM 693 N N . PRO A 1 86 ? 15.228 -0.790 -19.335 1.00 81.00 86 PRO A N 1
ATOM 694 C CA . PRO A 1 86 ? 15.265 -1.176 -20.735 1.00 81.00 86 PRO A CA 1
ATOM 695 C C . PRO A 1 86 ? 15.797 -2.603 -20.800 1.00 81.00 86 PRO A C 1
ATOM 697 O O . PRO A 1 86 ? 16.809 -2.918 -20.161 1.00 81.00 86 PRO A O 1
ATOM 700 N N . ARG A 1 87 ? 15.087 -3.484 -21.518 1.00 75.31 87 ARG A N 1
ATOM 701 C CA . ARG A 1 87 ? 15.606 -4.825 -21.785 1.00 75.31 87 ARG A CA 1
ATOM 702 C C . ARG A 1 87 ? 16.978 -4.588 -22.390 1.00 75.31 87 ARG A C 1
ATOM 704 O O . ARG A 1 87 ? 17.059 -3.951 -23.439 1.00 75.31 87 ARG A O 1
ATOM 711 N N . ARG A 1 88 ? 18.053 -4.997 -21.711 1.00 70.00 88 ARG A N 1
ATOM 712 C CA . ARG A 1 88 ? 19.379 -4.916 -22.317 1.00 70.00 88 ARG A CA 1
ATOM 713 C C . ARG A 1 88 ? 19.269 -5.681 -23.629 1.00 70.00 88 ARG A C 1
ATOM 715 O O . ARG A 1 88 ? 18.998 -6.878 -23.613 1.00 70.00 88 ARG A O 1
ATOM 722 N N . ARG A 1 89 ? 19.367 -4.964 -24.746 1.00 66.19 89 ARG A N 1
ATOM 723 C CA . ARG A 1 89 ? 19.455 -5.546 -26.079 1.00 66.19 89 ARG A CA 1
ATOM 724 C C . ARG A 1 89 ? 20.738 -6.374 -26.052 1.00 66.19 89 ARG A C 1
ATOM 726 O O . ARG A 1 89 ? 21.823 -5.814 -25.982 1.00 66.19 89 ARG A O 1
ATOM 733 N N . GLY A 1 90 ? 20.597 -7.682 -25.913 1.00 64.50 90 GLY A N 1
ATOM 734 C CA . GLY A 1 90 ? 21.704 -8.616 -25.797 1.00 64.50 90 GLY A CA 1
ATOM 735 C C . GLY A 1 90 ? 21.304 -9.877 -26.532 1.00 64.50 90 GLY A C 1
ATOM 736 O O . GLY A 1 90 ? 20.461 -10.624 -26.041 1.00 64.50 90 GLY A O 1
ATOM 737 N N . GLY A 1 91 ? 21.863 -10.050 -27.727 1.00 58.84 91 GLY A N 1
ATOM 738 C CA . GLY A 1 91 ? 21.619 -11.204 -28.587 1.00 58.84 91 GLY A CA 1
ATOM 739 C C . GLY A 1 91 ? 21.398 -10.821 -30.042 1.00 58.84 91 GLY A C 1
ATOM 740 O O . GLY A 1 91 ? 20.410 -11.241 -30.644 1.00 58.84 91 GLY A O 1
ATOM 741 N N . ASP A 1 92 ? 22.297 -10.011 -30.597 1.00 59.81 92 ASP A N 1
ATOM 742 C CA . ASP A 1 92 ? 22.447 -9.900 -32.041 1.00 59.81 92 ASP A CA 1
ATOM 743 C C . ASP A 1 92 ? 22.747 -11.314 -32.551 1.00 59.81 92 ASP A C 1
ATOM 745 O O . ASP A 1 92 ? 23.721 -11.950 -32.146 1.00 59.81 92 ASP A O 1
ATOM 749 N N . HIS A 1 93 ? 21.836 -11.850 -33.356 1.00 58.94 93 HIS A N 1
ATOM 750 C CA . HIS A 1 93 ? 22.031 -13.104 -34.061 1.00 58.94 93 HIS A CA 1
ATOM 751 C C . HIS A 1 93 ? 23.235 -12.949 -34.997 1.00 58.94 93 HIS A C 1
ATOM 753 O O . HIS A 1 93 ? 23.086 -12.419 -36.096 1.00 58.94 93 HIS A O 1
ATOM 759 N N . LEU A 1 94 ? 24.411 -13.428 -34.588 1.00 59.56 94 LEU A N 1
ATOM 760 C CA . LEU A 1 94 ? 25.434 -13.844 -35.541 1.00 59.56 94 LEU A CA 1
ATOM 761 C C . LEU A 1 94 ? 25.231 -15.339 -35.796 1.00 59.56 94 LEU A C 1
ATOM 763 O O . LEU A 1 94 ? 25.758 -16.201 -35.093 1.00 59.56 94 LEU A O 1
ATOM 767 N N . ALA A 1 95 ? 24.366 -15.622 -36.763 1.00 57.38 95 ALA A N 1
ATOM 768 C CA . ALA A 1 95 ? 24.395 -16.874 -37.489 1.00 57.38 95 ALA A CA 1
ATOM 769 C C . ALA A 1 95 ? 25.510 -16.811 -38.545 1.00 57.38 95 ALA A C 1
ATOM 771 O O . ALA A 1 95 ? 25.782 -15.746 -39.095 1.00 57.38 95 ALA A O 1
ATOM 772 N N . ASP A 1 96 ? 26.026 -17.994 -38.859 1.00 50.88 96 ASP A N 1
ATOM 773 C CA . ASP A 1 96 ? 26.674 -18.371 -40.116 1.00 50.88 96 ASP A CA 1
ATOM 774 C C . ASP A 1 96 ? 28.177 -18.078 -40.284 1.00 50.88 96 ASP A C 1
ATOM 776 O O . ASP A 1 96 ? 28.665 -16.958 -40.165 1.00 50.88 96 ASP A O 1
ATOM 780 N N . GLY A 1 97 ? 28.922 -19.151 -40.554 1.00 54.50 97 GLY A N 1
ATOM 781 C CA . GLY A 1 97 ? 30.375 -19.161 -40.673 1.00 54.50 97 GLY A CA 1
ATOM 782 C C . GLY A 1 97 ? 30.922 -20.584 -40.674 1.00 54.50 97 GLY A C 1
ATOM 783 O O . GLY A 1 97 ? 31.691 -20.966 -39.798 1.00 54.50 97 GLY A O 1
ATOM 784 N N . SER A 1 98 ? 30.470 -21.384 -41.637 1.00 56.53 98 SER A N 1
ATOM 785 C CA . SER A 1 98 ? 31.033 -22.679 -42.011 1.00 56.53 98 SER A CA 1
ATOM 786 C C . SER A 1 98 ? 32.566 -22.639 -42.092 1.00 56.53 98 SER A C 1
ATOM 788 O O . SER A 1 98 ? 33.128 -22.115 -43.055 1.00 56.53 98 SER A O 1
ATOM 790 N N . ALA A 1 99 ? 33.251 -23.248 -41.124 1.00 52.75 99 ALA A N 1
ATOM 791 C CA . ALA A 1 99 ? 34.615 -23.715 -41.329 1.00 52.75 99 ALA A CA 1
ATOM 792 C C . ALA A 1 99 ? 34.530 -25.053 -42.071 1.00 52.75 99 ALA A C 1
ATOM 794 O O . ALA A 1 99 ? 34.296 -26.110 -41.485 1.00 52.75 99 ALA A O 1
ATOM 795 N N . GLN A 1 100 ? 34.632 -24.961 -43.394 1.00 53.09 100 GLN A N 1
ATOM 796 C CA . GLN A 1 100 ? 34.902 -26.079 -44.282 1.00 53.09 100 GLN A CA 1
ATOM 797 C C . GLN A 1 100 ? 36.180 -26.783 -43.813 1.00 53.09 100 GLN A C 1
ATOM 799 O O . GLN A 1 100 ? 37.203 -26.142 -43.575 1.00 53.09 100 GLN A O 1
ATOM 804 N N . ALA A 1 101 ? 36.097 -28.104 -43.692 1.00 44.47 101 ALA A N 1
ATOM 805 C CA . ALA A 1 101 ? 37.258 -28.967 -43.754 1.00 44.47 101 ALA A CA 1
ATOM 806 C C . ALA A 1 101 ? 37.953 -28.782 -45.111 1.00 44.47 101 ALA A C 1
ATOM 808 O O . ALA A 1 101 ? 37.268 -28.822 -46.133 1.00 44.47 101 ALA A O 1
ATOM 809 N N . CYS A 1 102 ? 39.276 -28.618 -45.081 1.00 45.72 102 CYS A N 1
ATOM 810 C CA . CYS A 1 102 ? 40.245 -28.949 -46.127 1.00 45.72 102 CYS A CA 1
ATOM 811 C C . CYS A 1 102 ? 41.593 -29.181 -45.438 1.00 45.72 102 CYS A C 1
ATOM 813 O O . CYS A 1 102 ? 41.982 -28.310 -44.625 1.00 45.72 102 CYS A O 1
#

InterPro domains:
  IPR043758 Protein of unknown function DUF5703 [PF18963] (33-83)

Radius of gyration: 23.59 Å; chains: 1; bounding box: 56×36×91 Å

pLDDT: mean 78.13, std 18.58, range [44.47, 96.38]

Secondary structure (DSSP, 8-state):
--------PPP-------TTPPPPTT-----SSEEEEEEEEPTTS-HHHHHHHHHHHHHHH--EEEEEEE-TTS-EEEEEEEEPPP----------------